Protein AF-A0A968SZ90-F1 (afdb_monomer)

Secondary structure (DSSP, 8-state):
--PPPHHHHHHHHHHHHHHHHT---PPPP---------EES--S---TT-EEE-EESSSSPPP---SSSEEE-TT-EEEE--GGGG--

Foldseek 3Di:
DDDDDVVVVVVVVVVVVVVVVPPDDDDDDDDDDDDDKDKPDPDPDDDAQDKDAIDIPDPQDDDDDPDAAWDADSRGITHHHDPPPPPD

Radius of gyration: 33.64 Å; Cα contacts (8 Å, |Δi|>4): 72; chains: 1; bounding box: 82×21×83 Å

Mean predicted aligned error: 15.09 Å

pLDDT: mean 78.07, std 11.6, range [44.47, 92.5]

Sequence (88 aa):
MAGPRPRLYALLIVLFAALACFAPRSFPVQNVQAATLTISPALSTVAFGERVMITANAPDVNWSIVSGGGSISPQGLFAASRLRDRNR

Structure (mmCIF, N/CA/C/O backbone):
data_AF-A0A968SZ90-F1
#
_entry.id   AF-A0A968SZ90-F1
#
loop_
_atom_site.group_PDB
_atom_site.id
_atom_site.type_symbol
_atom_site.label_atom_id
_atom_site.label_alt_id
_atom_site.label_comp_id
_atom_site.label_asym_id
_atom_site.label_entity_id
_atom_site.label_seq_id
_atom_site.pdbx_PDB_ins_code
_atom_site.Cartn_x
_atom_site.Cartn_y
_atom_site.Cartn_z
_atom_site.occupancy
_atom_site.B_iso_or_equiv
_atom_site.auth_seq_id
_atom_site.auth_comp_id
_atom_site.auth_asym_id
_atom_site.auth_atom_id
_atom_site.pdbx_PDB_model_num
ATOM 1 N N . MET A 1 1 ? -49.776 -7.648 68.349 1.00 44.47 1 MET A N 1
ATOM 2 C CA . MET A 1 1 ? -48.831 -6.967 67.437 1.00 44.47 1 MET A CA 1
ATOM 3 C C . MET A 1 1 ? -47.616 -7.872 67.265 1.00 44.47 1 MET A C 1
ATOM 5 O O . MET A 1 1 ? -46.745 -7.883 68.121 1.00 44.47 1 MET A O 1
ATOM 9 N N . ALA A 1 2 ? -47.624 -8.746 66.254 1.00 49.38 2 ALA A N 1
ATOM 10 C CA . ALA A 1 2 ? -46.553 -9.718 66.030 1.00 49.38 2 ALA A CA 1
ATOM 11 C C . ALA A 1 2 ? -45.453 -9.069 65.177 1.00 49.38 2 ALA A C 1
ATOM 13 O O . ALA A 1 2 ? -45.672 -8.788 64.002 1.00 49.38 2 ALA A O 1
ATOM 14 N N . GLY A 1 3 ? -44.303 -8.780 65.790 1.00 64.62 3 GLY A N 1
ATOM 15 C CA . GLY A 1 3 ? -43.151 -8.201 65.100 1.00 64.62 3 GLY A CA 1
ATOM 16 C C . GLY A 1 3 ? -42.570 -9.164 64.052 1.00 64.62 3 GLY A C 1
ATOM 17 O O . GLY A 1 3 ? -42.578 -10.381 64.267 1.00 64.62 3 GLY A O 1
ATOM 18 N N . PRO A 1 4 ? -42.083 -8.656 62.908 1.00 60.44 4 PRO A N 1
ATOM 19 C CA . PRO A 1 4 ? -41.556 -9.490 61.835 1.00 60.44 4 PRO A CA 1
ATOM 20 C C . PRO A 1 4 ? -40.336 -10.299 62.303 1.00 60.44 4 PRO A C 1
ATOM 22 O O . PRO A 1 4 ? -39.445 -9.800 62.987 1.00 60.44 4 PRO A O 1
ATOM 25 N N . ARG A 1 5 ? -40.320 -11.592 61.955 1.00 65.00 5 ARG A N 1
ATOM 26 C CA . ARG A 1 5 ? -39.354 -12.583 62.451 1.00 65.00 5 ARG A CA 1
ATOM 27 C C . ARG A 1 5 ? -37.949 -12.294 61.886 1.00 65.00 5 ARG A C 1
ATOM 29 O O . ARG A 1 5 ? -37.787 -12.351 60.667 1.00 65.00 5 ARG A O 1
ATOM 36 N N . PRO A 1 6 ? -36.910 -12.090 62.720 1.00 70.81 6 PRO A N 1
ATOM 37 C CA . PRO A 1 6 ? -35.558 -11.697 62.282 1.00 70.81 6 PRO A CA 1
ATOM 38 C C . PRO A 1 6 ? -34.893 -12.699 61.320 1.00 70.81 6 PRO A C 1
ATOM 40 O O . PRO A 1 6 ? -34.022 -12.335 60.535 1.00 70.81 6 PRO A O 1
ATOM 43 N N . ARG A 1 7 ? -35.356 -13.957 61.315 1.00 70.75 7 ARG A N 1
ATOM 44 C CA . ARG A 1 7 ? -34.908 -14.995 60.375 1.00 70.75 7 ARG A CA 1
ATOM 45 C C . ARG A 1 7 ? -35.289 -14.721 58.915 1.00 70.75 7 ARG A C 1
ATOM 47 O O . ARG A 1 7 ? -34.585 -15.187 58.027 1.00 70.75 7 ARG A O 1
ATOM 54 N N . LEU A 1 8 ? -36.358 -13.961 58.659 1.00 71.81 8 LEU A N 1
ATOM 55 C CA . LEU A 1 8 ? -36.796 -13.638 57.297 1.00 71.81 8 LEU A CA 1
ATOM 56 C C . LEU A 1 8 ? -35.897 -12.567 56.650 1.00 71.81 8 LEU A C 1
ATOM 58 O O . LEU A 1 8 ? -35.541 -12.687 55.483 1.00 71.81 8 LEU A O 1
ATOM 62 N N . TYR A 1 9 ? -35.476 -11.559 57.425 1.00 73.56 9 TYR A N 1
ATOM 63 C CA . TYR A 1 9 ? -34.570 -10.499 56.962 1.00 73.56 9 TYR A CA 1
ATOM 64 C C . TYR A 1 9 ? -33.169 -11.026 56.644 1.00 73.56 9 TYR A C 1
ATOM 66 O O . TYR A 1 9 ? -32.600 -10.669 55.616 1.00 73.56 9 TYR A O 1
ATOM 74 N N . ALA A 1 10 ? -32.631 -11.913 57.487 1.00 78.06 10 ALA A N 1
ATOM 75 C CA . ALA A 1 10 ? -31.321 -12.520 57.257 1.00 78.06 10 ALA A CA 1
ATOM 76 C C . ALA A 1 10 ? -31.281 -13.336 55.951 1.00 78.06 10 ALA A C 1
ATOM 78 O O . ALA A 1 10 ? -30.324 -13.229 55.188 1.00 78.06 10 ALA A O 1
ATOM 79 N N . LEU A 1 11 ? -32.344 -14.095 55.659 1.00 77.81 11 LEU A N 1
ATOM 80 C CA . LEU A 1 11 ? -32.465 -14.858 54.414 1.00 77.81 11 LEU A CA 1
ATOM 81 C C . LEU A 1 11 ? -32.513 -13.935 53.185 1.00 77.81 11 LEU A C 1
ATOM 83 O O . LEU A 1 11 ? -31.872 -14.211 52.174 1.00 77.81 11 LEU A O 1
ATOM 87 N N . LEU A 1 12 ? -33.246 -12.823 53.287 1.00 78.25 12 LEU A N 1
ATOM 88 C CA . LEU A 1 12 ? -33.433 -11.871 52.193 1.00 78.25 12 LEU A CA 1
ATOM 89 C C . LEU A 1 12 ? -32.137 -11.115 51.857 1.00 78.25 12 LEU A C 1
ATOM 91 O O . LEU A 1 12 ? -31.826 -10.945 50.682 1.00 78.25 12 LEU A O 1
ATOM 95 N N . ILE A 1 13 ? -31.346 -10.740 52.869 1.00 78.88 13 ILE A N 1
ATOM 96 C CA . ILE A 1 13 ? -30.030 -10.101 52.688 1.00 78.88 13 ILE A CA 1
ATOM 97 C C . ILE A 1 13 ? -29.044 -11.055 52.002 1.00 78.88 13 ILE A C 1
ATOM 99 O O . ILE A 1 13 ? -28.363 -10.655 51.058 1.00 78.88 13 ILE A O 1
ATOM 103 N N . VAL A 1 14 ? -28.983 -12.319 52.435 1.00 79.12 14 VAL A N 1
ATOM 104 C CA . VAL A 1 14 ? -28.086 -13.326 51.840 1.00 79.12 14 VAL A CA 1
ATOM 105 C C . VAL A 1 14 ? -28.479 -13.628 50.394 1.00 79.12 14 VAL A C 1
ATOM 107 O O . VAL A 1 14 ? -27.607 -13.718 49.533 1.00 79.12 14 VAL A O 1
ATOM 110 N N . LEU A 1 15 ? -29.780 -13.721 50.105 1.00 74.06 15 LEU A N 1
ATOM 111 C CA . LEU A 1 15 ? -30.284 -13.931 48.748 1.00 74.06 15 LEU A CA 1
ATOM 112 C C . LEU A 1 15 ? -29.913 -12.764 47.819 1.00 74.06 15 LEU A C 1
ATOM 114 O O . LEU A 1 15 ? -29.445 -12.995 46.707 1.00 74.06 15 LEU A O 1
ATOM 118 N N . PHE A 1 16 ? -30.068 -11.519 48.283 1.00 69.75 16 PHE A N 1
ATOM 119 C CA . PHE A 1 16 ? -29.700 -10.326 47.513 1.00 69.75 16 PHE A CA 1
ATOM 120 C C . PHE A 1 16 ? -28.188 -10.233 47.268 1.00 69.75 16 PHE A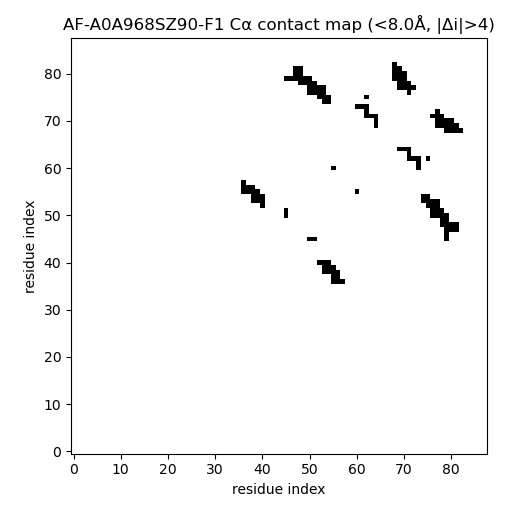 C 1
ATOM 122 O O . PHE A 1 16 ? -27.757 -9.936 46.154 1.00 69.75 16 PHE A O 1
ATOM 129 N N . ALA A 1 17 ? -27.378 -10.525 48.290 1.00 68.25 17 ALA A N 1
ATOM 130 C CA . ALA A 1 17 ? -25.922 -10.535 48.179 1.00 68.25 17 ALA A CA 1
ATOM 131 C C . ALA A 1 17 ? -25.424 -11.628 47.217 1.00 68.25 17 ALA A C 1
ATOM 133 O O . ALA A 1 17 ? -24.533 -11.376 46.406 1.00 68.25 17 ALA A O 1
ATOM 134 N N . ALA A 1 18 ? -26.032 -12.819 47.253 1.00 65.62 18 ALA A N 1
ATOM 135 C CA . ALA A 1 18 ? -25.728 -13.902 46.321 1.00 65.62 18 ALA A CA 1
ATOM 136 C C . ALA A 1 18 ? -26.093 -13.536 44.872 1.00 65.62 18 ALA A C 1
ATOM 138 O O . ALA A 1 18 ? -25.315 -13.817 43.961 1.00 65.62 18 ALA A O 1
ATOM 139 N N . LEU A 1 19 ? -27.226 -12.852 44.659 1.00 62.09 19 LEU A N 1
ATOM 140 C CA . LEU A 1 19 ? -27.650 -12.391 43.333 1.00 62.09 19 LEU A CA 1
ATOM 141 C C . LEU A 1 19 ? -26.680 -11.362 42.732 1.00 62.09 19 LEU A C 1
ATOM 143 O O . LEU A 1 19 ? -26.355 -11.436 41.550 1.00 62.09 19 LEU A O 1
ATOM 147 N N . ALA A 1 20 ? -26.194 -10.417 43.541 1.00 62.84 20 ALA A N 1
ATOM 148 C CA . ALA A 1 20 ? -25.274 -9.375 43.086 1.00 62.84 20 ALA A CA 1
ATOM 149 C C . ALA A 1 20 ? -23.871 -9.916 42.756 1.00 62.84 20 ALA A C 1
ATOM 151 O O . ALA A 1 20 ? -23.197 -9.394 41.868 1.00 62.84 20 ALA A O 1
ATOM 152 N N . CYS A 1 21 ? -23.437 -10.981 43.439 1.00 63.72 21 CYS A N 1
ATOM 153 C CA . CYS A 1 21 ? -22.133 -11.610 43.213 1.00 63.72 21 CYS A CA 1
ATOM 154 C C . CYS A 1 21 ? -22.086 -12.434 41.911 1.00 63.72 21 CYS A C 1
ATOM 156 O O . CYS A 1 21 ? -21.008 -12.695 41.381 1.00 63.72 21 CYS A O 1
ATOM 158 N N . PHE A 1 22 ? -23.253 -12.820 41.379 1.00 62.50 22 PHE A N 1
ATOM 159 C CA . PHE A 1 22 ? -23.376 -13.671 40.194 1.00 62.50 22 PHE A CA 1
ATOM 160 C C . PHE A 1 22 ? -23.617 -12.903 38.886 1.00 62.50 22 PHE A C 1
ATOM 162 O O . PHE A 1 22 ? -23.871 -13.519 37.851 1.00 62.50 22 PHE A O 1
ATOM 169 N N . ALA A 1 23 ? -23.540 -11.568 38.899 1.00 69.69 23 ALA A N 1
ATOM 170 C CA . ALA A 1 23 ? -23.666 -10.780 37.679 1.00 69.69 23 ALA A CA 1
ATOM 171 C C . ALA A 1 23 ? -22.471 -11.069 36.740 1.00 69.69 23 ALA A C 1
ATOM 173 O O . ALA A 1 23 ? -21.322 -10.816 37.120 1.00 69.69 23 ALA A O 1
ATOM 174 N N . PRO A 1 24 ? -22.697 -11.595 35.521 1.00 76.81 24 PRO A N 1
ATOM 175 C CA . PRO A 1 24 ? -21.611 -11.874 34.593 1.00 76.81 24 PRO A CA 1
ATOM 176 C C . PRO A 1 24 ? -20.941 -10.564 34.165 1.00 76.81 24 PRO A C 1
ATOM 178 O O . PRO A 1 24 ? -21.596 -9.629 33.707 1.00 76.81 24 PRO A O 1
ATOM 181 N N . ARG A 1 25 ? -19.614 -10.492 34.302 1.00 77.69 25 ARG A N 1
ATOM 182 C CA . ARG A 1 25 ? -18.813 -9.390 33.757 1.00 77.69 25 ARG A CA 1
ATOM 183 C C . ARG A 1 25 ? -18.603 -9.636 32.266 1.00 77.69 25 ARG A C 1
ATOM 185 O O . ARG A 1 25 ? -17.889 -10.563 31.897 1.00 77.69 25 ARG A O 1
ATOM 192 N N . SER A 1 26 ? -19.213 -8.820 31.416 1.00 78.06 26 SER A N 1
ATOM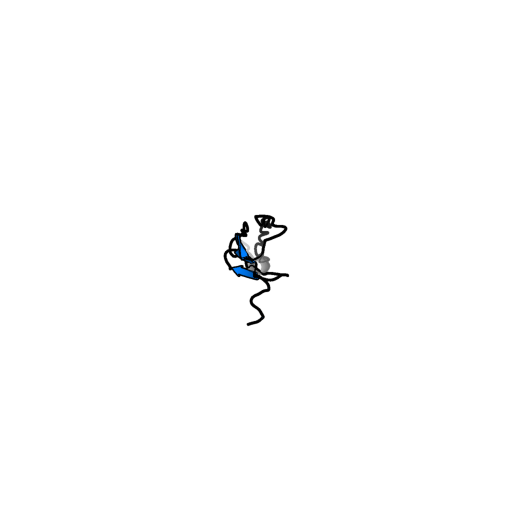 1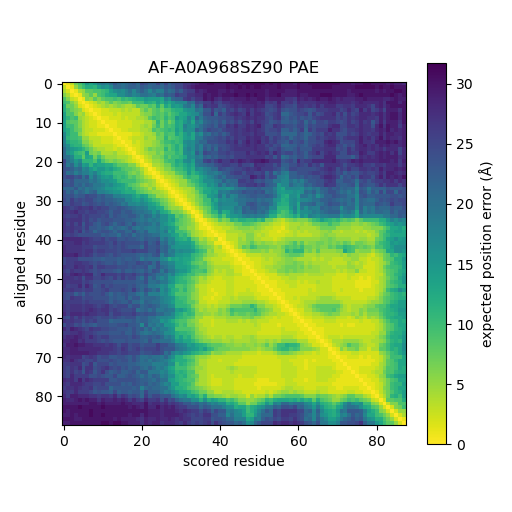93 C CA . SER A 1 26 ? -18.953 -8.826 29.974 1.00 78.06 26 SER A CA 1
ATOM 194 C C . SER A 1 26 ? -17.995 -7.701 29.596 1.00 78.06 26 SER A C 1
ATOM 196 O O . SER A 1 26 ? -18.167 -6.567 30.043 1.00 78.06 26 SER A O 1
ATOM 198 N N . PHE A 1 27 ? -17.037 -7.995 28.722 1.00 79.88 27 PHE A N 1
ATOM 199 C CA . PHE A 1 27 ? -16.220 -6.983 28.056 1.00 79.88 27 PHE A CA 1
ATOM 200 C C . PHE A 1 27 ? -16.772 -6.733 26.648 1.00 79.88 27 PHE A C 1
ATOM 202 O O . PHE A 1 27 ? -17.152 -7.697 25.978 1.00 79.88 27 PHE A O 1
ATOM 209 N N . PRO A 1 28 ? -16.838 -5.475 26.180 1.00 79.12 28 PRO A N 1
ATOM 210 C CA . PRO A 1 28 ? -17.256 -5.197 24.816 1.00 79.12 28 PRO A CA 1
ATOM 211 C C . PRO A 1 28 ? -16.201 -5.724 23.836 1.00 79.12 28 PRO A C 1
ATOM 213 O O . PRO A 1 28 ? -15.028 -5.365 23.921 1.00 79.12 28 PRO A O 1
ATOM 216 N N . VAL A 1 29 ? -16.621 -6.564 22.891 1.00 78.62 29 VAL A N 1
ATOM 217 C CA . VAL A 1 29 ? -15.816 -6.920 21.716 1.00 78.62 29 VAL A CA 1
ATOM 218 C C . VAL A 1 29 ? -16.207 -5.964 20.600 1.00 78.62 29 VAL A C 1
ATOM 220 O O . VAL A 1 29 ? -17.367 -5.930 20.192 1.00 78.62 29 VAL A O 1
ATOM 223 N N . GLN A 1 30 ? -15.255 -5.168 20.119 1.00 81.38 30 GLN A N 1
ATOM 224 C CA . GLN A 1 30 ? -15.485 -4.279 18.987 1.00 81.38 30 GLN A CA 1
ATOM 225 C C . GLN A 1 30 ? -15.023 -4.962 17.699 1.00 81.38 30 GLN A C 1
ATOM 227 O O . GLN A 1 30 ? -13.830 -5.177 17.491 1.00 81.38 30 GLN A O 1
ATOM 232 N N . ASN A 1 31 ? -15.970 -5.274 16.814 1.00 72.75 31 ASN A N 1
ATOM 233 C CA . ASN A 1 31 ? -15.649 -5.625 15.436 1.00 72.75 31 ASN A CA 1
ATOM 234 C C . ASN A 1 31 ? -15.225 -4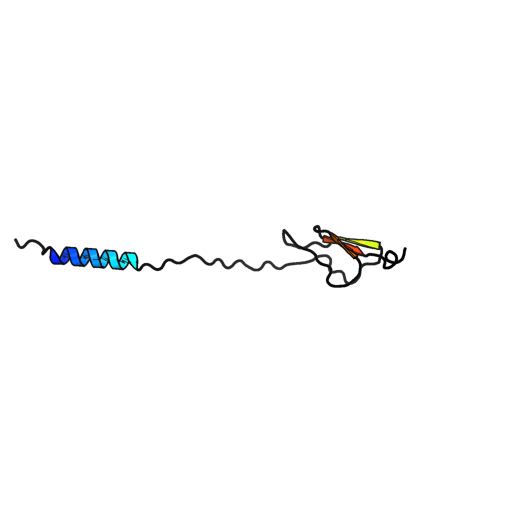.351 14.698 1.00 72.75 31 ASN A C 1
ATOM 236 O O . ASN A 1 31 ? -16.049 -3.479 14.426 1.00 72.75 31 ASN A O 1
ATOM 240 N N . VAL A 1 32 ? -13.939 -4.240 14.373 1.00 72.94 32 VAL A N 1
ATOM 241 C CA . VAL A 1 32 ? -13.433 -3.194 13.478 1.00 72.94 32 VAL A CA 1
ATOM 242 C C . VAL A 1 32 ? -13.638 -3.668 12.039 1.00 72.94 32 VAL A C 1
ATOM 244 O O . VAL A 1 32 ? -13.299 -4.804 11.707 1.00 72.94 32 VAL A O 1
ATOM 247 N N . GLN A 1 33 ? -14.221 -2.827 11.180 1.00 64.44 33 GLN A N 1
ATOM 248 C CA . GLN A 1 33 ? -14.327 -3.147 9.755 1.00 64.44 33 GLN A CA 1
ATOM 249 C C . GLN A 1 33 ? -12.931 -3.235 9.130 1.00 64.44 33 GLN A C 1
ATOM 251 O O . GLN A 1 33 ? -12.098 -2.353 9.330 1.00 64.44 33 GLN A O 1
ATOM 256 N N . ALA A 1 34 ? -12.694 -4.280 8.336 1.00 62.88 34 ALA A N 1
ATOM 257 C CA . ALA A 1 34 ? -11.499 -4.373 7.513 1.00 62.88 34 ALA A CA 1
ATOM 258 C C . ALA A 1 34 ? -11.545 -3.268 6.446 1.00 62.88 34 ALA A C 1
ATOM 260 O O . ALA A 1 34 ? -12.373 -3.313 5.535 1.00 62.88 34 ALA A O 1
ATOM 261 N N . ALA A 1 35 ? -10.679 -2.262 6.571 1.00 69.12 35 ALA A N 1
ATOM 262 C CA . ALA A 1 35 ? -10.466 -1.292 5.508 1.00 69.12 35 ALA A CA 1
ATOM 263 C C . ALA A 1 35 ? -9.879 -2.011 4.284 1.00 69.12 35 ALA A C 1
ATOM 265 O O . ALA A 1 35 ? -8.987 -2.854 4.410 1.00 69.12 35 ALA A O 1
ATOM 266 N N . THR A 1 36 ? -10.385 -1.704 3.090 1.00 76.88 36 THR A N 1
ATOM 267 C CA . THR A 1 36 ? -9.802 -2.213 1.847 1.00 76.88 36 THR A CA 1
ATOM 268 C C . THR A 1 36 ? -8.418 -1.594 1.660 1.00 76.88 36 THR A C 1
ATOM 270 O O . THR A 1 36 ? -8.300 -0.389 1.457 1.00 76.88 36 THR A O 1
ATOM 273 N N . LEU A 1 37 ? -7.366 -2.413 1.709 1.00 80.50 37 LEU A N 1
ATOM 274 C CA . LEU A 1 37 ? -6.008 -1.962 1.422 1.00 80.50 37 LEU A CA 1
ATOM 275 C C . LEU A 1 37 ? -5.820 -1.844 -0.095 1.00 80.50 37 LEU A C 1
ATOM 277 O O . LEU A 1 37 ? -5.758 -2.849 -0.801 1.00 80.50 37 LEU A O 1
ATOM 281 N N . THR A 1 38 ? -5.712 -0.617 -0.598 1.00 84.81 38 THR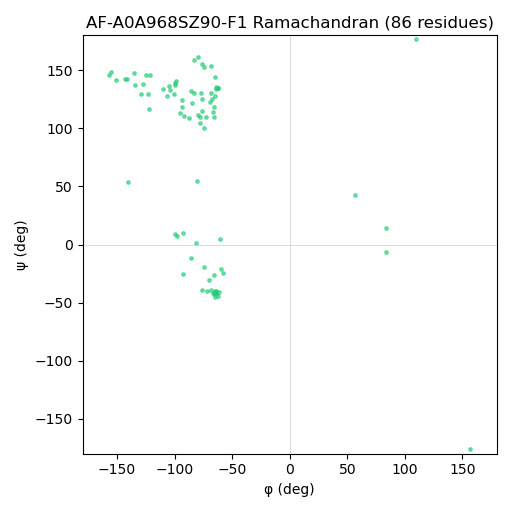 A N 1
ATOM 282 C CA . THR A 1 38 ? -5.396 -0.355 -2.009 1.00 84.81 38 THR A CA 1
ATOM 283 C C . THR A 1 38 ? -3.947 0.080 -2.159 1.00 84.81 38 THR A C 1
ATOM 285 O O . THR A 1 38 ? -3.510 0.980 -1.439 1.00 84.81 38 THR A O 1
ATOM 288 N N . ILE A 1 39 ? -3.233 -0.510 -3.119 1.00 87.12 39 ILE A N 1
ATOM 289 C CA . ILE A 1 39 ? -1.853 -0.162 -3.482 1.00 87.12 39 ILE A CA 1
ATOM 290 C C . ILE A 1 39 ? -1.872 0.498 -4.863 1.00 87.12 39 ILE A C 1
ATOM 292 O O . ILE A 1 39 ? -2.529 0.000 -5.776 1.00 87.12 39 ILE A O 1
ATOM 296 N N . SER A 1 40 ? -1.167 1.617 -5.018 1.00 88.00 40 SER A N 1
ATOM 297 C CA . SER A 1 40 ? -1.102 2.374 -6.269 1.00 88.00 40 SER A CA 1
ATOM 298 C C . SER A 1 40 ? 0.297 2.954 -6.498 1.00 88.00 40 SER A C 1
ATOM 300 O O . SER A 1 40 ? 0.907 3.434 -5.537 1.00 88.00 40 SER A O 1
ATOM 302 N N . PRO A 1 41 ? 0.796 2.978 -7.746 1.00 86.81 41 PRO A N 1
ATOM 303 C CA . PRO A 1 41 ? 0.180 2.430 -8.959 1.00 86.81 41 PRO A CA 1
ATOM 304 C C . PRO A 1 41 ? 0.289 0.899 -9.047 1.00 86.81 41 PRO A C 1
ATOM 306 O O . PRO A 1 41 ? 1.202 0.292 -8.490 1.00 86.81 41 PRO A O 1
ATOM 309 N N . ALA A 1 42 ? -0.630 0.268 -9.785 1.00 80.19 42 ALA A N 1
ATOM 310 C CA . ALA A 1 42 ? -0.492 -1.133 -10.172 1.00 80.19 42 ALA A CA 1
ATOM 311 C C . ALA A 1 42 ? 0.573 -1.238 -11.275 1.00 80.19 42 ALA A C 1
ATOM 313 O O . ALA A 1 42 ? 0.316 -0.922 -12.436 1.00 80.19 42 ALA A O 1
ATOM 314 N N . LEU A 1 43 ? 1.787 -1.631 -10.897 1.00 78.56 43 LEU A N 1
ATOM 315 C CA . LEU A 1 43 ? 2.922 -1.759 -11.809 1.00 78.56 43 LEU A CA 1
ATOM 316 C C . LEU A 1 43 ? 3.120 -3.224 -12.184 1.00 78.56 43 LEU A C 1
ATOM 318 O O . LEU A 1 43 ? 3.224 -4.081 -11.310 1.00 78.56 43 LEU A O 1
ATOM 322 N N . SER A 1 44 ? 3.231 -3.506 -13.479 1.00 72.12 44 SER A N 1
ATOM 323 C CA . SER A 1 44 ? 3.621 -4.828 -13.982 1.00 72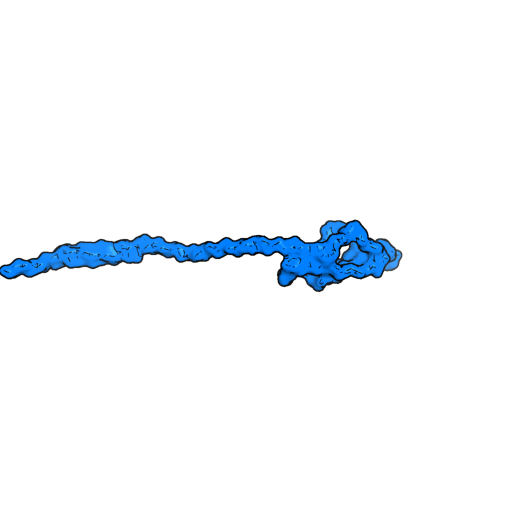.12 44 SER A CA 1
ATOM 324 C C . SER A 1 44 ? 5.129 -4.945 -14.213 1.00 72.12 44 SER A C 1
ATOM 326 O O . SER A 1 44 ? 5.673 -6.047 -14.201 1.00 72.12 44 SER A O 1
ATOM 328 N N . THR A 1 45 ? 5.831 -3.832 -14.451 1.00 82.31 45 THR A N 1
ATOM 329 C CA . THR A 1 45 ? 7.280 -3.801 -14.705 1.00 82.31 45 THR A CA 1
ATOM 330 C C . THR A 1 45 ? 7.847 -2.421 -14.370 1.00 82.31 45 THR A C 1
ATOM 332 O O . THR A 1 45 ? 7.182 -1.411 -14.579 1.00 82.31 45 THR A O 1
ATOM 335 N N . VAL A 1 46 ? 9.084 -2.380 -13.870 1.00 84.69 46 VAL A N 1
ATOM 336 C CA . VAL A 1 46 ? 9.869 -1.155 -13.646 1.00 84.69 46 VAL A CA 1
ATOM 337 C C . VAL A 1 46 ? 11.230 -1.361 -14.302 1.00 84.69 46 VAL A C 1
ATOM 339 O O . VAL A 1 46 ? 11.854 -2.406 -14.089 1.00 84.69 46 VAL A O 1
ATOM 342 N N . ALA A 1 47 ? 11.690 -0.415 -15.124 1.00 86.44 47 ALA A N 1
ATOM 343 C CA . ALA A 1 47 ? 12.963 -0.575 -15.816 1.00 86.44 47 ALA A CA 1
ATOM 344 C C . ALA A 1 47 ? 14.149 -0.383 -14.857 1.00 86.44 47 ALA A C 1
ATOM 346 O O . ALA A 1 47 ? 14.079 0.326 -13.853 1.00 86.44 47 ALA A O 1
ATOM 347 N N . PHE A 1 48 ? 15.283 -1.013 -15.164 1.00 86.62 48 PHE A N 1
ATOM 348 C CA . PHE A 1 48 ? 16.471 -0.883 -14.323 1.00 86.62 48 PHE A CA 1
ATOM 349 C C . PHE A 1 48 ? 16.980 0.559 -14.253 1.00 86.62 48 PHE A C 1
ATOM 351 O O . PHE A 1 48 ? 17.176 1.205 -15.282 1.00 86.62 48 PHE A O 1
ATOM 358 N N . GLY A 1 49 ? 17.302 1.017 -13.041 1.00 84.56 49 GLY A N 1
ATOM 359 C CA . GLY A 1 49 ? 17.727 2.393 -12.784 1.00 84.56 49 GLY A CA 1
ATOM 360 C C . GLY A 1 49 ? 16.568 3.377 -12.617 1.00 84.56 49 GLY A C 1
ATOM 361 O O . GLY A 1 49 ? 16.816 4.518 -12.232 1.00 84.56 49 GLY A O 1
ATOM 362 N N . GLU A 1 50 ? 15.324 2.950 -12.847 1.00 88.12 50 GLU A N 1
ATOM 363 C CA . GLU A 1 50 ? 14.149 3.757 -12.538 1.00 88.12 50 GLU A CA 1
ATOM 364 C C . GLU A 1 50 ? 13.749 3.643 -11.069 1.00 88.12 50 GLU A C 1
ATOM 366 O O . GLU A 1 50 ? 14.091 2.696 -10.346 1.00 88.12 50 GLU A O 1
ATOM 371 N N . ARG A 1 51 ? 13.003 4.657 -10.635 1.00 90.50 51 ARG A N 1
ATOM 372 C CA . ARG A 1 51 ? 12.409 4.735 -9.309 1.00 90.50 51 ARG A CA 1
ATOM 373 C C . ARG A 1 51 ? 10.926 5.007 -9.448 1.00 90.50 51 ARG A C 1
ATOM 375 O O . ARG A 1 51 ? 10.537 5.851 -10.250 1.00 90.50 51 ARG A O 1
ATOM 382 N N . VAL A 1 52 ? 10.120 4.329 -8.643 1.00 91.81 52 VAL A N 1
ATOM 383 C CA . VAL A 1 52 ? 8.670 4.513 -8.636 1.00 91.81 52 VAL A CA 1
ATOM 384 C C . VAL A 1 52 ? 8.176 4.624 -7.207 1.00 91.81 52 VAL A C 1
ATOM 386 O O . VAL A 1 52 ? 8.615 3.887 -6.325 1.00 91.81 52 VAL A O 1
ATOM 389 N N . MET A 1 53 ? 7.269 5.568 -6.985 1.00 91.94 53 MET A N 1
ATOM 390 C CA . MET A 1 53 ? 6.606 5.725 -5.703 1.00 91.94 53 MET A CA 1
ATOM 391 C C . MET A 1 53 ? 5.403 4.792 -5.638 1.00 91.94 53 MET A C 1
ATOM 393 O O . MET A 1 53 ? 4.504 4.882 -6.473 1.00 91.94 53 MET A O 1
ATOM 397 N N . ILE A 1 54 ? 5.397 3.918 -4.640 1.00 92.44 54 ILE A N 1
ATOM 398 C CA . ILE A 1 54 ? 4.291 3.027 -4.324 1.00 92.44 54 ILE A CA 1
ATOM 399 C C . ILE A 1 54 ? 3.631 3.561 -3.062 1.00 92.44 54 ILE A C 1
ATOM 401 O O . ILE A 1 54 ? 4.278 3.818 -2.052 1.00 92.44 54 ILE A O 1
ATOM 405 N N . THR A 1 55 ? 2.324 3.744 -3.134 1.00 91.25 55 THR A N 1
ATOM 406 C CA . THR A 1 55 ? 1.512 4.267 -2.042 1.00 91.25 55 THR A CA 1
ATOM 407 C C . THR A 1 55 ? 0.443 3.259 -1.676 1.00 91.25 55 THR A C 1
ATOM 409 O O . THR A 1 55 ? -0.072 2.539 -2.532 1.00 91.25 55 THR A O 1
ATOM 412 N N . ALA A 1 56 ? 0.111 3.208 -0.394 1.00 89.75 56 ALA A N 1
ATOM 413 C CA . ALA A 1 56 ? -0.979 2.407 0.123 1.00 89.75 56 ALA A CA 1
ATOM 414 C C . ALA A 1 56 ? -1.937 3.307 0.906 1.00 89.75 56 ALA A C 1
ATOM 416 O O . ALA A 1 56 ? -1.508 4.261 1.554 1.00 89.75 56 ALA A O 1
ATOM 417 N N . ASN A 1 57 ? -3.236 3.007 0.860 1.00 87.38 57 ASN A N 1
ATOM 418 C CA . ASN A 1 57 ? -4.245 3.707 1.663 1.00 87.38 57 ASN A CA 1
ATOM 419 C C . ASN A 1 57 ? -4.262 3.162 3.103 1.00 87.38 57 ASN A C 1
ATOM 421 O O . ASN A 1 57 ? -5.270 2.665 3.589 1.00 87.38 57 ASN A O 1
ATOM 425 N N . ALA A 1 58 ? -3.109 3.166 3.764 1.00 84.06 58 ALA A N 1
ATOM 426 C CA . ALA A 1 58 ? -2.994 2.778 5.160 1.00 84.06 58 ALA A CA 1
ATOM 427 C C . ALA A 1 58 ? -1.829 3.530 5.815 1.00 84.06 58 ALA A C 1
ATOM 429 O O . ALA A 1 58 ? -0.794 3.727 5.171 1.00 84.06 58 ALA A O 1
ATOM 430 N N . PRO A 1 59 ? -1.982 3.958 7.077 1.00 79.56 59 PRO A N 1
ATOM 431 C CA . PRO A 1 59 ? -0.849 4.406 7.873 1.00 79.56 59 PRO A CA 1
ATOM 432 C C . PRO A 1 59 ? 0.076 3.220 8.198 1.00 79.56 59 PRO A C 1
ATOM 434 O O . PRO A 1 59 ? -0.366 2.073 8.236 1.00 79.56 59 PRO A O 1
ATOM 437 N N . ASP A 1 60 ? 1.358 3.513 8.426 1.00 82.62 60 ASP A N 1
ATOM 438 C CA . ASP A 1 60 ? 2.358 2.566 8.947 1.00 82.62 60 ASP A CA 1
ATOM 439 C C . ASP A 1 60 ? 2.553 1.279 8.125 1.00 82.62 60 ASP A C 1
ATOM 441 O O . ASP A 1 60 ? 2.693 0.172 8.650 1.00 82.62 60 ASP A O 1
ATOM 445 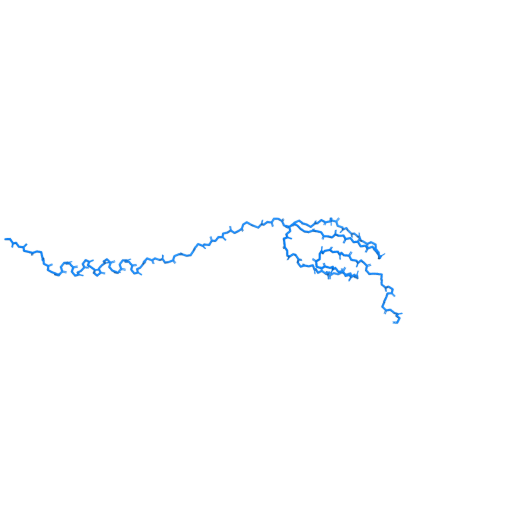N N . VAL A 1 61 ? 2.596 1.419 6.801 1.00 88.44 61 VAL A N 1
ATOM 446 C CA . VAL A 1 61 ? 2.824 0.289 5.894 1.00 88.44 61 VAL A CA 1
ATOM 447 C C . VAL A 1 61 ? 4.294 -0.113 5.885 1.00 88.44 61 VAL A C 1
ATOM 449 O O . VAL A 1 61 ? 5.175 0.693 5.589 1.00 88.44 61 VAL A O 1
ATOM 452 N N . ASN A 1 62 ? 4.552 -1.393 6.154 1.00 91.06 62 ASN A N 1
ATOM 453 C CA . ASN A 1 62 ? 5.875 -1.982 6.005 1.00 91.06 62 ASN A CA 1
ATOM 454 C C . ASN A 1 62 ? 6.026 -2.617 4.618 1.00 91.06 62 ASN A C 1
ATOM 456 O O . ASN A 1 62 ? 5.244 -3.489 4.233 1.00 91.06 62 ASN A O 1
ATOM 460 N N . TRP A 1 63 ? 7.054 -2.203 3.882 1.00 90.94 63 TRP A N 1
ATOM 461 C CA . TRP A 1 63 ? 7.313 -2.671 2.525 1.00 90.94 63 TRP A CA 1
ATOM 462 C C . TRP A 1 63 ? 8.367 -3.774 2.503 1.00 90.94 63 TRP A C 1
ATOM 464 O O . TRP A 1 63 ? 9.376 -3.707 3.201 1.00 90.94 63 TRP A O 1
ATOM 474 N N . SER A 1 64 ? 8.161 -4.777 1.653 1.00 91.12 64 SER A N 1
ATOM 475 C CA . SER A 1 64 ? 9.137 -5.838 1.410 1.00 91.12 64 SER A CA 1
ATOM 476 C C . SER A 1 64 ? 9.156 -6.216 -0.065 1.00 91.12 64 SER A C 1
ATOM 478 O O . SER A 1 64 ? 8.116 -6.249 -0.724 1.00 91.12 64 SER A O 1
ATOM 480 N N . ILE A 1 65 ? 10.348 -6.511 -0.579 1.00 89.50 65 ILE A N 1
ATOM 481 C CA . ILE A 1 65 ? 10.534 -7.034 -1.931 1.00 89.50 65 ILE A CA 1
ATOM 482 C C . ILE A 1 65 ? 10.525 -8.557 -1.831 1.00 89.50 65 ILE A C 1
ATOM 484 O O . ILE A 1 65 ? 11.453 -9.155 -1.294 1.00 89.50 65 ILE A O 1
ATOM 488 N N . VAL A 1 66 ? 9.473 -9.181 -2.360 1.00 88.81 66 VAL A N 1
ATOM 489 C CA . VAL A 1 66 ? 9.322 -10.647 -2.350 1.00 88.81 66 VAL A CA 1
ATOM 490 C C . VAL A 1 66 ? 10.299 -11.311 -3.323 1.00 88.81 66 VAL A C 1
ATOM 492 O O . VAL A 1 66 ? 10.880 -12.350 -3.024 1.00 88.81 66 VAL A O 1
ATOM 495 N N . SER A 1 67 ? 10.487 -10.710 -4.498 1.00 82.12 67 SER A N 1
ATOM 496 C CA . SER A 1 67 ? 11.341 -11.239 -5.561 1.00 82.12 67 SER A CA 1
ATOM 497 C C . SER A 1 67 ? 11.842 -10.121 -6.471 1.00 82.12 67 SER A C 1
ATOM 499 O O . SER A 1 67 ? 11.116 -9.159 -6.717 1.00 82.12 67 SER A O 1
ATOM 501 N N . GLY A 1 68 ? 13.045 -10.284 -7.025 1.00 79.44 68 GLY A N 1
ATOM 502 C CA . GLY A 1 68 ? 13.684 -9.300 -7.903 1.00 79.44 68 GLY A CA 1
ATOM 503 C C . GLY A 1 68 ? 14.881 -8.604 -7.252 1.00 79.44 68 GLY A C 1
ATOM 504 O O . GLY A 1 68 ? 15.232 -8.873 -6.106 1.00 79.44 68 GLY A O 1
ATOM 505 N N . GLY A 1 69 ? 15.547 -7.741 -8.020 1.00 81.56 69 GLY A N 1
ATOM 506 C CA . GLY A 1 69 ? 16.652 -6.906 -7.547 1.00 81.56 69 GLY A CA 1
ATOM 507 C C . GLY A 1 69 ? 16.197 -5.462 -7.361 1.00 81.56 69 GLY A C 1
ATOM 508 O O . GLY A 1 69 ? 15.497 -4.920 -8.214 1.00 81.56 69 GLY A O 1
ATOM 509 N N . GLY A 1 70 ? 16.595 -4.832 -6.261 1.00 87.94 70 GLY A N 1
ATOM 510 C CA . GLY A 1 70 ? 16.178 -3.472 -5.946 1.00 87.94 70 GLY A CA 1
ATOM 511 C C . GLY A 1 70 ? 16.260 -3.161 -4.464 1.00 87.94 70 GLY A C 1
ATOM 512 O O . GLY A 1 70 ? 16.680 -3.988 -3.655 1.00 87.94 70 GLY A O 1
ATOM 513 N N . SER A 1 71 ? 15.803 -1.968 -4.119 1.00 90.88 71 SER A N 1
ATOM 514 C CA . SER A 1 71 ? 15.531 -1.561 -2.746 1.00 90.88 71 SER A CA 1
ATOM 515 C C . SER A 1 71 ? 14.184 -0.846 -2.682 1.00 90.88 71 SER A C 1
ATOM 517 O O . SER A 1 71 ? 13.765 -0.205 -3.646 1.00 90.88 71 SER A O 1
ATOM 519 N N . ILE A 1 72 ? 13.483 -0.986 -1.557 1.00 92.50 72 ILE A N 1
ATOM 520 C CA . ILE A 1 72 ? 12.256 -0.241 -1.275 1.00 92.50 72 ILE A CA 1
ATOM 521 C C . ILE A 1 72 ? 12.436 0.516 0.034 1.00 92.50 72 ILE A C 1
ATOM 523 O O . ILE A 1 72 ? 12.901 -0.052 1.023 1.00 92.50 72 ILE A O 1
ATOM 527 N N . SER A 1 73 ? 12.140 1.815 0.027 1.00 91.75 73 SER A N 1
ATOM 528 C CA . SER A 1 73 ? 12.190 2.624 1.245 1.00 91.75 73 SER A CA 1
ATOM 529 C C . SER A 1 73 ? 10.935 2.412 2.104 1.00 91.75 73 SER A C 1
ATOM 531 O O . SER A 1 73 ? 9.893 2.011 1.581 1.00 91.75 73 SER A O 1
ATOM 533 N N . PRO A 1 74 ? 10.973 2.758 3.405 1.00 90.31 74 PRO A N 1
ATOM 534 C CA . PRO A 1 74 ? 9.779 2.757 4.253 1.00 90.31 74 PRO A CA 1
ATOM 535 C C . PRO A 1 74 ? 8.655 3.668 3.737 1.00 90.31 74 PRO A C 1
ATOM 537 O O . PRO A 1 74 ? 7.490 3.422 4.018 1.00 90.31 74 PRO A O 1
ATOM 540 N N . GLN A 1 75 ? 8.979 4.697 2.944 1.00 90.25 75 GLN A N 1
ATOM 541 C CA . GLN A 1 75 ? 7.973 5.559 2.308 1.00 90.25 75 GLN A CA 1
ATOM 542 C C . GLN A 1 75 ? 7.369 4.958 1.025 1.00 90.25 75 GLN A C 1
ATOM 544 O O . GLN A 1 75 ? 6.565 5.621 0.378 1.00 90.25 75 GLN A O 1
ATOM 549 N N . GLY A 1 76 ? 7.768 3.744 0.630 1.00 90.62 76 GLY A N 1
ATOM 550 C CA . GLY A 1 76 ? 7.286 3.082 -0.582 1.00 90.62 76 GLY A CA 1
ATOM 551 C C . GLY A 1 76 ? 8.014 3.496 -1.863 1.00 90.62 76 GLY A C 1
ATOM 552 O O . GLY A 1 76 ? 7.552 3.184 -2.959 1.00 90.62 76 GLY A O 1
ATOM 553 N N . LEU A 1 77 ? 9.169 4.168 -1.769 1.00 92.06 77 LEU A N 1
ATOM 554 C CA . LEU A 1 77 ? 9.989 4.465 -2.945 1.00 92.06 77 LEU A CA 1
ATOM 555 C C . LEU A 1 77 ? 10.758 3.209 -3.358 1.00 92.06 77 LEU A C 1
ATOM 557 O O . LEU A 1 77 ? 11.747 2.840 -2.719 1.00 92.06 77 LEU A O 1
ATOM 561 N N . PHE A 1 78 ? 10.314 2.565 -4.432 1.00 91.88 78 PHE A N 1
ATOM 562 C CA . PHE A 1 78 ? 11.001 1.433 -5.037 1.00 91.88 78 PHE A CA 1
ATOM 563 C C . PHE A 1 78 ? 12.060 1.920 -6.029 1.00 91.88 78 PHE A C 1
ATOM 565 O O . PHE A 1 78 ? 11.775 2.753 -6.888 1.00 91.88 78 PHE A O 1
ATOM 572 N N . ALA A 1 79 ? 13.274 1.383 -5.934 1.00 91.56 79 ALA A N 1
ATOM 573 C CA . ALA A 1 79 ? 14.365 1.614 -6.871 1.00 91.56 79 ALA A CA 1
ATOM 574 C C . ALA A 1 79 ? 14.830 0.279 -7.461 1.00 91.56 79 ALA A C 1
ATOM 576 O O . ALA A 1 79 ? 15.339 -0.587 -6.745 1.00 91.56 79 ALA A O 1
ATOM 577 N N . ALA A 1 80 ? 14.683 0.122 -8.777 1.00 89.44 80 ALA A N 1
ATOM 578 C CA . ALA A 1 80 ? 15.114 -1.086 -9.469 1.00 89.44 80 ALA A CA 1
ATOM 579 C C . ALA A 1 80 ? 16.640 -1.082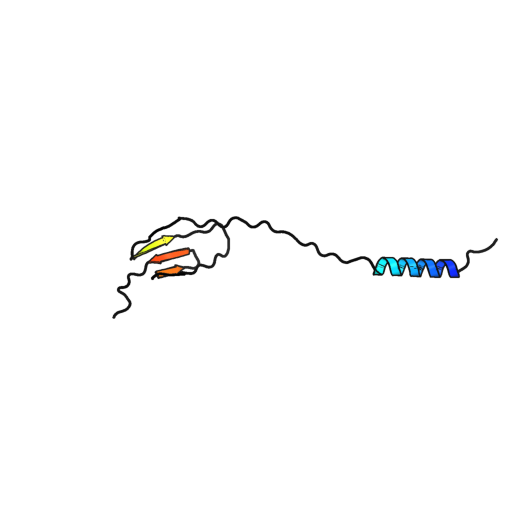 -9.634 1.00 89.44 80 ALA A C 1
ATOM 581 O O . ALA A 1 80 ? 17.207 -0.260 -10.363 1.00 89.44 80 ALA A O 1
ATOM 582 N N . SER A 1 81 ? 17.324 -2.022 -8.982 1.00 83.69 81 SER A N 1
ATOM 583 C CA . SER A 1 81 ? 18.779 -2.141 -9.084 1.00 83.69 81 SER A CA 1
ATOM 584 C C . SER A 1 81 ? 19.168 -2.794 -10.399 1.00 83.69 81 SER A C 1
ATOM 586 O O . SER A 1 81 ? 18.690 -3.875 -10.744 1.00 83.69 81 SER A O 1
ATOM 588 N N . ARG A 1 82 ? 20.105 -2.175 -11.118 1.00 72.69 82 ARG A N 1
ATOM 589 C CA . ARG A 1 82 ? 20.745 -2.805 -12.271 1.00 72.69 82 ARG A CA 1
ATOM 590 C C . ARG A 1 82 ? 21.599 -3.954 -11.737 1.00 72.69 82 ARG A C 1
ATOM 592 O O . ARG A 1 8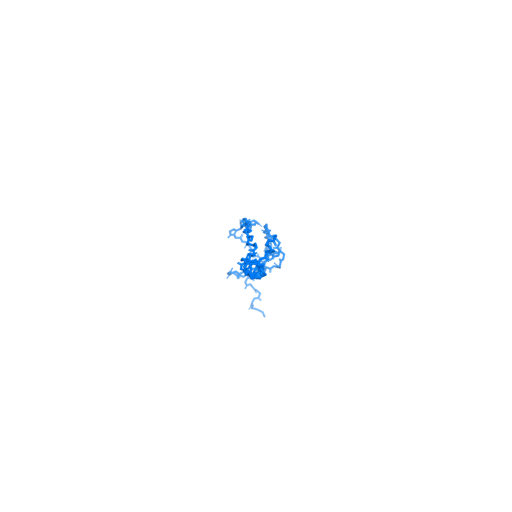2 ? 22.410 -3.753 -10.842 1.00 72.69 82 ARG A O 1
ATOM 599 N N . LEU A 1 83 ? 21.482 -5.149 -12.309 1.00 62.72 83 LEU A N 1
ATOM 600 C CA . LEU A 1 83 ? 22.283 -6.323 -11.915 1.00 62.72 83 LEU A CA 1
ATOM 601 C C . LEU A 1 83 ? 23.815 -6.144 -12.092 1.00 62.72 83 LEU A C 1
ATOM 603 O O . LEU A 1 83 ? 24.567 -7.093 -11.892 1.00 62.72 83 LEU A O 1
ATOM 607 N N . ARG A 1 84 ? 24.291 -4.950 -12.474 1.00 58.75 84 ARG A N 1
ATOM 608 C CA . ARG A 1 84 ? 25.683 -4.649 -12.823 1.00 58.75 84 ARG A CA 1
ATOM 609 C C . ARG A 1 84 ? 26.569 -4.299 -11.615 1.00 58.75 84 ARG A C 1
ATOM 611 O O . ARG A 1 84 ? 27.784 -4.337 -11.755 1.00 58.75 84 ARG A O 1
ATOM 618 N N . ASP A 1 85 ? 25.997 -4.061 -10.434 1.00 58.88 85 ASP A N 1
ATOM 619 C CA . ASP A 1 85 ? 26.757 -3.599 -9.256 1.00 58.88 85 ASP A CA 1
ATOM 620 C C . ASP A 1 85 ? 27.258 -4.731 -8.332 1.00 58.88 85 ASP A C 1
ATOM 622 O O . ASP A 1 85 ? 27.763 -4.466 -7.247 1.00 58.88 85 ASP A O 1
ATOM 626 N N . ARG A 1 86 ? 27.151 -6.007 -8.743 1.00 58.31 86 ARG A N 1
ATOM 627 C CA . ARG A 1 86 ? 27.633 -7.169 -7.957 1.00 58.31 86 ARG A CA 1
ATOM 628 C C . ARG A 1 86 ? 28.999 -7.732 -8.378 1.00 58.31 86 ARG A C 1
ATOM 630 O O . ARG A 1 86 ? 29.365 -8.798 -7.898 1.00 58.31 86 ARG A O 1
ATOM 637 N N . ASN A 1 87 ? 29.741 -7.068 -9.268 1.00 50.97 87 ASN A N 1
ATOM 638 C CA . ASN A 1 87 ? 31.007 -7.603 -9.794 1.00 50.97 87 ASN A CA 1
ATOM 639 C C . ASN A 1 87 ? 32.112 -6.543 -9.956 1.00 50.97 87 ASN A C 1
ATOM 641 O O . ASN A 1 87 ? 32.658 -6.383 -11.051 1.00 50.97 87 ASN A O 1
ATOM 645 N N . ARG A 1 88 ? 32.429 -5.800 -8.891 1.00 58.19 88 ARG A N 1
ATOM 646 C CA . ARG A 1 88 ? 33.653 -4.994 -8.826 1.00 58.19 88 ARG A CA 1
ATOM 647 C C . ARG A 1 88 ? 34.334 -5.145 -7.477 1.00 58.19 88 ARG A C 1
ATOM 649 O O . ARG A 1 88 ? 33.592 -5.185 -6.474 1.00 58.19 88 ARG A O 1
#

Solvent-accessible surface area (backbone atoms only — not comparable to full-atom values): 6016 Å² total; per-residue (Å²): 137,84,76,83,61,71,72,59,56,56,52,51,52,52,52,51,54,54,56,65,71,64,61,82,88,80,78,89,80,81,86,75,80,83,75,78,79,50,68,40,71,87,72,93,76,78,59,70,73,41,71,49,72,40,46,57,71,58,83,90,58,84,72,80,84,91,74,87,63,58,52,67,40,77,82,29,44,34,36,31,47,54,88,74,80,83,78,129